Protein AF-A0A973PIT7-F1 (afdb_monomer_lite)

Structure (mmCIF, N/CA/C/O backbone):
data_AF-A0A973PIT7-F1
#
_entry.id   AF-A0A973PIT7-F1
#
loop_
_atom_site.group_PDB
_atom_site.id
_atom_site.type_symbol
_atom_site.label_atom_id
_atom_site.label_alt_id
_atom_site.label_comp_id
_atom_site.label_asym_id
_atom_site.label_entity_id
_atom_site.label_seq_id
_atom_site.pdbx_PDB_ins_code
_atom_site.Cartn_x
_atom_site.Cartn_y
_atom_site.Cartn_z
_atom_site.occupancy
_atom_site.B_iso_or_equiv
_atom_site.auth_seq_id
_atom_site.auth_comp_id
_atom_site.auth_asym_id
_atom_site.auth_atom_id
_atom_site.pdbx_PDB_model_num
ATOM 1 N N . MET A 1 1 ? -5.310 30.974 -12.826 1.00 52.28 1 MET A N 1
ATOM 2 C CA . MET A 1 1 ? -5.843 29.599 -12.852 1.00 52.28 1 MET A CA 1
ATOM 3 C C . MET A 1 1 ? -7.016 29.619 -13.813 1.00 52.28 1 MET A C 1
ATOM 5 O O . MET A 1 1 ? -7.881 30.469 -13.630 1.00 52.28 1 MET A O 1
ATOM 9 N N . ASN A 1 2 ? -6.978 28.849 -14.903 1.00 56.19 2 ASN A N 1
ATOM 10 C CA . ASN A 1 2 ? -7.991 28.945 -15.957 1.00 56.19 2 ASN A CA 1
ATOM 11 C C . ASN A 1 2 ? -9.120 27.947 -15.670 1.00 56.19 2 ASN A C 1
ATOM 13 O O . ASN A 1 2 ? -8.854 26.802 -15.327 1.00 56.19 2 ASN A O 1
ATOM 17 N N . SER A 1 3 ? -10.375 28.367 -15.853 1.00 62.94 3 SER A N 1
ATOM 18 C CA . SER A 1 3 ? -11.597 27.615 -15.496 1.00 62.94 3 SER A CA 1
ATOM 19 C C . SER A 1 3 ? -11.746 26.228 -16.143 1.00 62.94 3 SER A C 1
ATOM 21 O O . SER A 1 3 ? -12.611 25.444 -15.750 1.00 62.94 3 SER A O 1
ATOM 23 N N . TRP A 1 4 ? -10.919 25.920 -17.141 1.00 58.75 4 TRP A N 1
ATOM 24 C CA . TRP A 1 4 ? -10.863 24.620 -17.799 1.00 58.75 4 TRP A CA 1
ATOM 25 C C . TRP A 1 4 ? -10.158 23.567 -16.940 1.00 58.75 4 TRP A C 1
ATOM 27 O O . TRP A 1 4 ? -10.661 22.448 -16.853 1.00 58.75 4 TRP A O 1
ATOM 37 N N . ASP A 1 5 ? -9.074 23.933 -16.252 1.00 63.16 5 ASP A N 1
ATOM 38 C CA . ASP A 1 5 ? -8.300 23.017 -15.401 1.00 63.16 5 ASP A CA 1
ATOM 39 C C . ASP A 1 5 ? -9.146 22.542 -14.205 1.00 63.16 5 ASP A C 1
ATOM 41 O O . ASP A 1 5 ? -9.197 21.345 -13.911 1.00 63.16 5 ASP A O 1
ATOM 45 N N . ASP A 1 6 ? -9.929 23.452 -13.612 1.00 67.94 6 ASP A N 1
ATOM 46 C CA . ASP A 1 6 ? -10.872 23.149 -12.527 1.00 67.94 6 ASP A CA 1
ATOM 47 C C . ASP A 1 6 ? -11.981 22.176 -12.977 1.00 67.94 6 ASP A C 1
ATOM 49 O O . ASP A 1 6 ? -12.372 21.277 -12.235 1.00 67.94 6 ASP A O 1
ATOM 53 N N . SER A 1 7 ? -12.484 22.296 -14.215 1.00 71.25 7 SER A N 1
ATOM 54 C CA . SER A 1 7 ? -13.542 21.406 -14.721 1.00 71.25 7 SER A CA 1
ATOM 55 C C . SER A 1 7 ? -13.045 19.981 -14.979 1.00 71.25 7 SER A C 1
ATOM 57 O O . SER A 1 7 ? -13.783 19.023 -14.735 1.00 71.25 7 SER A O 1
ATOM 59 N N . PHE A 1 8 ? -11.811 19.818 -15.468 1.00 72.06 8 PHE A N 1
ATOM 60 C CA . PHE A 1 8 ? -11.211 18.494 -15.654 1.00 72.06 8 PHE A CA 1
ATOM 61 C C . PHE A 1 8 ? -10.869 17.834 -14.315 1.00 72.06 8 PHE A C 1
ATOM 63 O O . PHE A 1 8 ? -11.194 16.659 -14.138 1.00 72.06 8 PHE A O 1
ATOM 70 N N . GLY A 1 9 ? -10.300 18.586 -13.367 1.00 70.69 9 GLY A N 1
ATOM 71 C CA . GLY A 1 9 ? -10.003 18.100 -12.015 1.00 70.69 9 GLY A CA 1
ATOM 72 C C . GLY A 1 9 ? -11.252 17.590 -11.294 1.00 70.69 9 GLY A C 1
ATOM 73 O O . GLY A 1 9 ? -11.303 16.425 -10.903 1.00 70.69 9 GLY A O 1
ATOM 74 N N . LEU A 1 10 ? -12.316 18.399 -11.253 1.00 74.56 10 LEU A N 1
ATOM 75 C CA . LEU A 1 10 ? -13.587 18.026 -10.616 1.00 74.56 10 LEU A CA 1
ATOM 76 C C . LEU A 1 10 ? -14.237 16.787 -11.250 1.00 74.56 10 LEU A C 1
ATOM 78 O O . LEU A 1 10 ? -14.862 15.979 -10.562 1.00 74.56 10 LEU A O 1
ATOM 82 N N . LYS A 1 11 ? -14.102 16.613 -12.570 1.00 75.88 11 LYS A N 1
ATOM 83 C CA . LYS A 1 11 ? -14.608 15.417 -13.260 1.00 75.88 11 LYS A CA 1
ATOM 84 C C . LYS A 1 11 ? -13.790 14.180 -12.910 1.00 75.88 11 LYS A C 1
ATOM 86 O O . LYS A 1 11 ? -14.382 13.135 -12.663 1.00 75.88 11 LYS A O 1
ATOM 91 N N . ALA A 1 12 ? -12.463 14.285 -12.881 1.00 76.00 12 ALA A N 1
ATOM 92 C CA . ALA A 1 12 ? -11.596 13.172 -12.517 1.00 76.00 12 ALA A CA 1
ATOM 93 C C . ALA A 1 12 ? -11.842 12.730 -11.067 1.00 76.00 12 ALA A C 1
ATOM 95 O O . ALA A 1 12 ? -12.086 11.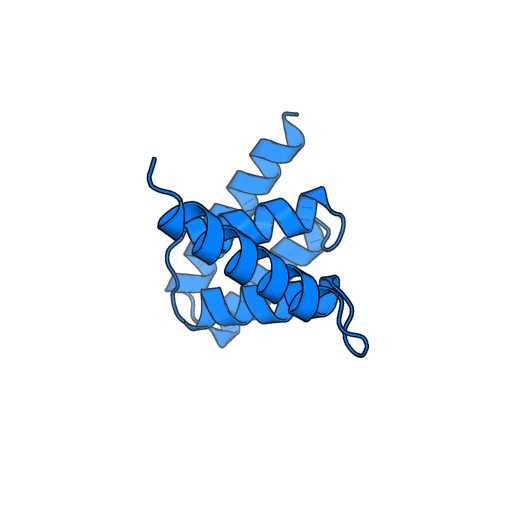551 -10.828 1.00 76.00 12 ALA A O 1
ATOM 96 N N . GLU A 1 13 ? -11.872 13.669 -10.119 1.00 75.50 13 GLU A N 1
ATOM 97 C CA . GLU A 1 13 ? -12.173 13.404 -8.705 1.00 75.50 13 GLU A CA 1
ATOM 98 C C . GLU A 1 13 ? -13.529 12.722 -8.527 1.00 75.50 13 GLU A C 1
ATOM 100 O O . GLU A 1 13 ? -13.640 11.723 -7.813 1.00 75.50 13 GLU A O 1
ATOM 105 N N . ARG A 1 14 ? -14.556 13.208 -9.235 1.00 78.50 14 ARG A N 1
ATOM 106 C CA . ARG A 1 14 ? -15.883 12.596 -9.214 1.00 78.50 14 ARG A CA 1
ATOM 107 C C . ARG A 1 14 ? -15.863 11.168 -9.756 1.00 78.50 14 ARG A C 1
ATOM 109 O O . ARG A 1 14 ? -16.449 10.289 -9.134 1.00 78.50 14 ARG A O 1
ATOM 116 N N . LEU A 1 15 ? -15.177 10.921 -10.872 1.00 82.38 15 LEU A N 1
ATOM 117 C CA . LEU A 1 15 ? -15.052 9.576 -11.440 1.00 82.38 15 LEU A CA 1
ATOM 118 C C . LEU A 1 15 ? -14.307 8.629 -10.491 1.00 82.38 15 LEU A C 1
ATOM 120 O O . LEU A 1 15 ? -14.721 7.482 -10.331 1.00 82.38 15 LEU A O 1
ATOM 124 N N . PHE A 1 16 ? -13.254 9.098 -9.814 1.00 84.12 16 PHE A N 1
ATOM 125 C CA . PHE A 1 16 ? -12.579 8.311 -8.782 1.00 84.12 16 PHE A CA 1
ATOM 126 C C . PHE A 1 16 ? -13.529 7.976 -7.629 1.00 84.12 16 PHE A C 1
ATOM 128 O O . PHE A 1 16 ? -13.657 6.804 -7.272 1.00 84.12 16 PHE A O 1
ATOM 135 N N . ALA A 1 17 ? -14.238 8.967 -7.087 1.00 87.62 17 ALA A N 1
ATOM 136 C CA . ALA A 1 17 ? -15.197 8.752 -6.007 1.00 87.62 17 ALA A CA 1
ATOM 137 C C . ALA A 1 17 ? -16.296 7.755 -6.410 1.00 8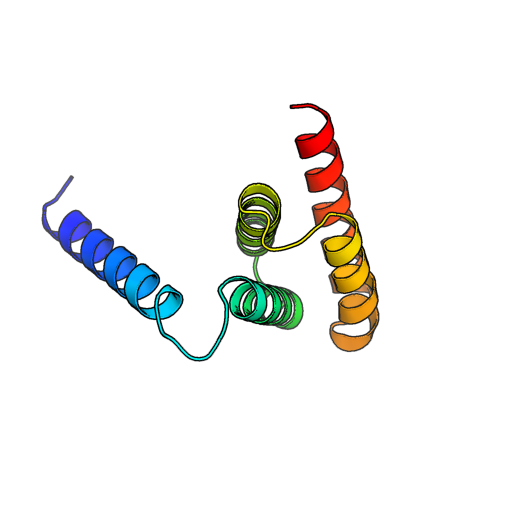7.62 17 ALA A C 1
ATOM 139 O O . ALA A 1 17 ? -16.609 6.837 -5.654 1.00 87.62 17 ALA A O 1
ATOM 140 N N . GLU A 1 18 ? -16.829 7.881 -7.627 1.00 90.75 18 GLU A N 1
ATOM 141 C CA . GLU A 1 18 ? -17.845 6.975 -8.162 1.00 90.75 18 GLU A CA 1
ATOM 142 C C . GLU A 1 18 ? -17.331 5.534 -8.270 1.00 90.75 18 GLU A C 1
ATOM 144 O O . GLU A 1 18 ? -18.049 4.614 -7.885 1.00 90.75 18 GLU A O 1
ATOM 149 N N . VAL A 1 19 ? -16.094 5.315 -8.736 1.00 91.94 19 VAL A N 1
ATOM 150 C CA . VAL A 1 19 ? -15.487 3.973 -8.847 1.00 91.94 19 VAL A CA 1
ATOM 151 C C . VAL A 1 19 ? -15.295 3.321 -7.475 1.00 91.94 19 VAL A C 1
ATOM 153 O O . VAL A 1 19 ? -15.596 2.134 -7.312 1.00 91.94 19 VAL A O 1
ATOM 156 N N . TRP A 1 20 ? -14.821 4.080 -6.486 1.00 93.75 20 TRP A N 1
ATOM 157 C CA . TRP A 1 20 ? -14.580 3.580 -5.129 1.00 93.75 20 TRP A CA 1
ATOM 158 C C . TRP A 1 20 ? -15.868 3.359 -4.327 1.00 93.75 20 TRP A C 1
ATOM 160 O O . TRP A 1 20 ? -15.888 2.490 -3.456 1.00 93.75 20 TRP A O 1
ATOM 170 N N . ALA A 1 21 ? -16.944 4.079 -4.657 1.00 92.38 21 ALA A N 1
ATOM 171 C CA . ALA A 1 21 ? -18.258 3.935 -4.031 1.00 92.38 21 ALA A CA 1
ATOM 172 C C . ALA A 1 21 ? -19.103 2.780 -4.599 1.00 92.38 21 ALA A C 1
ATOM 174 O O . ALA A 1 21 ? -20.186 2.508 -4.082 1.00 92.38 21 ALA A O 1
ATOM 175 N N . ARG A 1 22 ? -18.654 2.098 -5.665 1.00 94.75 22 ARG A N 1
ATOM 176 C CA . ARG A 1 22 ? -19.415 0.983 -6.252 1.00 94.75 22 ARG A CA 1
ATOM 177 C C . ARG A 1 22 ? -19.576 -0.162 -5.254 1.00 94.75 22 ARG A C 1
ATOM 179 O O . ARG A 1 22 ? -18.647 -0.527 -4.538 1.00 94.75 22 ARG A O 1
ATOM 186 N N . GLU A 1 23 ? -20.726 -0.814 -5.295 1.00 94.00 23 GLU A N 1
ATOM 187 C CA . GLU A 1 23 ? -20.963 -2.048 -4.546 1.00 94.00 23 GLU A CA 1
ATOM 188 C C . GLU A 1 23 ? -20.194 -3.240 -5.159 1.00 94.00 23 GLU A C 1
ATOM 190 O O . GLU A 1 23 ? -19.678 -3.166 -6.279 1.00 94.00 23 GLU A O 1
ATOM 195 N N . GLY A 1 24 ? -20.091 -4.345 -4.415 1.00 95.81 24 GLY A N 1
ATOM 196 C CA . GLY A 1 24 ? -19.529 -5.626 -4.875 1.00 95.81 24 GLY A CA 1
ATOM 197 C C . GLY A 1 24 ? -18.114 -5.944 -4.381 1.00 95.81 24 GLY A C 1
ATOM 198 O O . GLY A 1 24 ? -17.811 -7.108 -4.146 1.00 95.81 24 GLY A O 1
ATOM 199 N N . LEU A 1 25 ? -17.273 -4.933 -4.161 1.00 97.00 25 LEU A N 1
ATOM 200 C CA . LEU A 1 25 ? -16.007 -5.063 -3.428 1.00 97.00 25 LEU A CA 1
ATOM 201 C C . LEU A 1 25 ? -16.010 -4.070 -2.270 1.00 97.00 25 LEU A C 1
ATOM 203 O O . LEU A 1 25 ? -16.629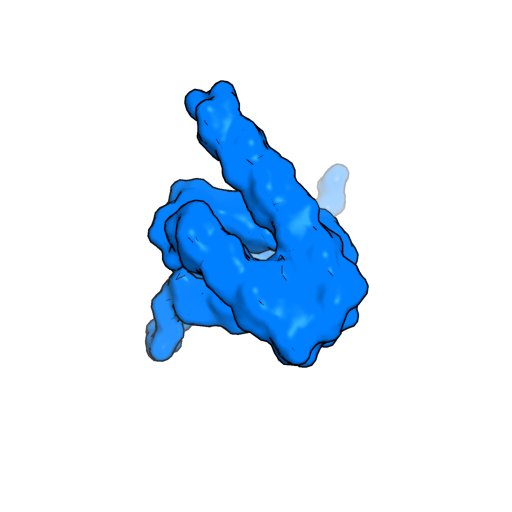 -3.008 -2.374 1.00 97.00 25 LEU A O 1
ATOM 207 N N . SER A 1 26 ? -15.335 -4.390 -1.170 1.00 96.56 26 SER A N 1
ATOM 208 C CA . SER A 1 26 ? -15.099 -3.398 -0.121 1.00 96.56 26 SER A CA 1
ATOM 209 C C . SER A 1 26 ? -13.987 -2.426 -0.540 1.00 96.56 26 SER A C 1
ATOM 211 O O . SER A 1 26 ? -13.219 -2.686 -1.470 1.00 96.56 26 SER A O 1
ATOM 213 N N . VAL A 1 27 ? -13.879 -1.286 0.147 1.00 96.19 27 VAL A N 1
ATOM 214 C CA . VAL A 1 27 ? -12.745 -0.358 -0.030 1.00 96.19 27 VAL A CA 1
ATOM 215 C C . VAL A 1 27 ? -11.421 -1.079 0.249 1.00 96.19 27 VAL A C 1
ATOM 217 O O . VAL A 1 27 ? -10.482 -0.958 -0.533 1.00 96.19 27 VAL A O 1
ATOM 220 N N . ARG A 1 28 ? -11.388 -1.917 1.292 1.00 97.31 28 ARG A N 1
ATOM 221 C CA . ARG A 1 28 ? -10.248 -2.771 1.635 1.00 97.31 28 ARG A CA 1
ATOM 222 C C . ARG A 1 28 ? -9.848 -3.706 0.490 1.00 97.31 28 ARG A C 1
ATOM 224 O O . ARG A 1 28 ? -8.676 -3.742 0.126 1.00 97.31 28 ARG A O 1
ATOM 231 N N . ASP A 1 29 ? -10.796 -4.422 -0.113 1.00 97.75 29 ASP A N 1
ATOM 232 C CA . ASP A 1 29 ? -10.485 -5.351 -1.214 1.00 97.75 29 ASP A CA 1
ATOM 233 C C . ASP A 1 29 ? -9.920 -4.603 -2.426 1.00 97.75 29 ASP A C 1
ATOM 235 O O . ASP A 1 29 ? -8.947 -5.034 -3.047 1.00 97.75 29 ASP A O 1
ATOM 239 N N . ARG A 1 30 ? -10.493 -3.433 -2.740 1.00 97.75 30 ARG A N 1
ATOM 240 C CA . ARG A 1 30 ? -9.974 -2.556 -3.798 1.00 97.75 30 ARG A CA 1
ATOM 241 C C . ARG A 1 30 ? -8.573 -2.059 -3.485 1.00 97.75 30 ARG A C 1
ATOM 243 O O . ARG A 1 30 ? -7.745 -2.010 -4.391 1.00 97.75 30 ARG A O 1
ATOM 250 N N . ARG A 1 31 ? -8.295 -1.714 -2.227 1.00 97.88 31 ARG A N 1
ATOM 251 C CA . ARG A 1 31 ? -6.968 -1.272 -1.797 1.00 97.88 31 ARG A CA 1
ATOM 252 C C . ARG A 1 31 ? -5.928 -2.363 -1.991 1.00 97.88 31 ARG A C 1
ATOM 254 O O . ARG A 1 31 ? -4.884 -2.084 -2.572 1.00 97.88 31 ARG A O 1
ATOM 261 N N . ILE A 1 32 ? -6.228 -3.591 -1.568 1.00 98.38 32 ILE A N 1
ATOM 262 C CA . ILE A 1 32 ? -5.340 -4.746 -1.756 1.00 98.38 32 IL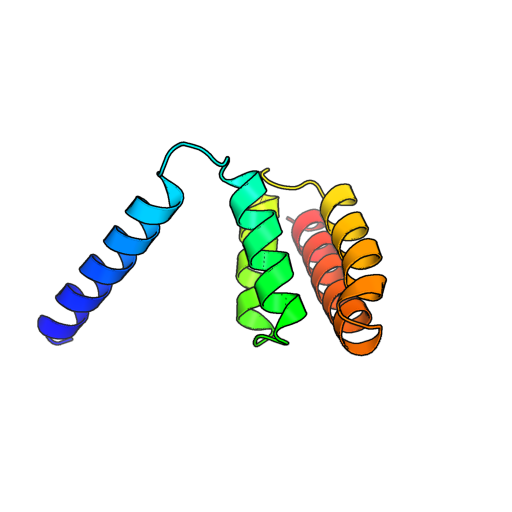E A CA 1
ATOM 263 C C . ILE A 1 32 ? -5.061 -4.965 -3.248 1.00 98.38 32 ILE A C 1
ATOM 265 O O . ILE A 1 32 ? -3.902 -5.084 -3.646 1.00 98.38 32 ILE A O 1
ATOM 269 N N . LEU A 1 33 ? -6.105 -4.953 -4.087 1.00 98.12 33 LEU A N 1
ATOM 270 C CA . LEU A 1 33 ? -5.965 -5.104 -5.539 1.00 98.12 33 LEU A CA 1
ATOM 271 C C . LEU A 1 33 ? -5.106 -3.999 -6.160 1.00 98.12 33 LEU A C 1
ATOM 273 O O . LEU A 1 33 ? -4.222 -4.285 -6.966 1.00 98.12 33 LEU A O 1
ATOM 277 N N . LEU A 1 34 ? -5.355 -2.743 -5.788 1.00 97.94 34 LEU A N 1
ATOM 278 C CA . LEU A 1 34 ? -4.623 -1.600 -6.320 1.00 97.94 34 LEU A CA 1
ATOM 279 C C . LEU A 1 34 ? -3.153 -1.622 -5.890 1.00 97.94 34 LEU A C 1
ATOM 281 O O . LEU A 1 34 ? -2.283 -1.443 -6.736 1.00 97.94 34 LEU A O 1
ATOM 285 N N . LEU A 1 35 ? -2.861 -1.890 -4.614 1.00 98.56 35 LEU A N 1
ATOM 286 C CA . LEU A 1 35 ? -1.488 -2.040 -4.123 1.00 98.56 35 LEU A CA 1
ATOM 287 C C . LEU A 1 35 ? -0.756 -3.167 -4.860 1.00 98.56 35 LEU A C 1
ATOM 289 O O . LEU A 1 35 ? 0.352 -2.958 -5.354 1.00 98.56 35 LEU A O 1
ATOM 293 N N . GLY A 1 36 ? -1.397 -4.330 -5.010 1.00 98.56 36 GLY A N 1
ATOM 294 C CA . GLY A 1 36 ? -0.840 -5.450 -5.766 1.00 98.56 36 GLY A CA 1
ATOM 295 C C . GLY A 1 36 ? -0.561 -5.097 -7.229 1.00 98.56 36 GLY A C 1
ATOM 296 O O . GLY A 1 36 ? 0.496 -5.449 -7.751 1.00 98.56 36 GLY A O 1
ATOM 297 N N . LEU A 1 37 ? -1.462 -4.355 -7.883 1.00 98.50 37 LEU A N 1
ATOM 298 C CA . LEU A 1 37 ? -1.278 -3.894 -9.259 1.00 98.50 37 LEU A CA 1
ATOM 299 C C . LEU A 1 37 ? -0.107 -2.911 -9.381 1.00 98.50 37 LEU A C 1
ATOM 301 O O . LEU A 1 37 ? 0.739 -3.091 -10.254 1.00 98.50 37 LEU A O 1
ATOM 305 N N . LEU A 1 38 ? -0.029 -1.907 -8.503 1.00 98.62 38 LEU A N 1
ATOM 306 C CA . LEU A 1 38 ? 1.032 -0.896 -8.528 1.00 98.62 38 LEU A CA 1
ATOM 307 C C . LEU A 1 38 ? 2.410 -1.532 -8.312 1.00 98.62 38 LEU A C 1
ATOM 309 O O . LEU A 1 38 ? 3.328 -1.311 -9.103 1.00 98.62 38 LEU A O 1
ATOM 313 N N . VAL A 1 39 ? 2.540 -2.390 -7.298 1.00 98.62 39 VAL A N 1
ATOM 314 C CA . VAL A 1 39 ? 3.787 -3.119 -7.024 1.00 98.62 39 VAL A CA 1
ATOM 315 C C . VAL A 1 39 ? 4.104 -4.085 -8.169 1.00 98.62 39 VAL A C 1
ATOM 317 O O . VAL A 1 39 ? 5.225 -4.117 -8.675 1.00 98.62 39 VAL A O 1
ATOM 320 N N . GLY A 1 40 ? 3.110 -4.836 -8.648 1.00 98.25 40 GLY A N 1
ATOM 321 C CA . GLY A 1 40 ? 3.246 -5.774 -9.765 1.00 98.25 40 GLY A CA 1
ATOM 322 C C . GLY A 1 40 ? 3.615 -5.114 -11.099 1.00 98.25 40 GLY A C 1
ATOM 323 O O . GLY A 1 40 ? 4.222 -5.759 -11.955 1.00 98.25 40 GLY A O 1
ATOM 324 N N . GLN A 1 41 ? 3.323 -3.826 -11.278 1.00 98.00 41 GLN A N 1
ATOM 325 C CA . GLN A 1 41 ? 3.719 -3.048 -12.455 1.00 98.00 41 GLN A CA 1
ATOM 326 C C . GLN A 1 41 ? 5.044 -2.298 -12.270 1.00 98.00 41 GLN A C 1
ATOM 328 O O . GLN A 1 41 ? 5.606 -1.824 -13.255 1.00 98.00 41 GLN A O 1
ATOM 333 N N . GLY A 1 42 ? 5.579 -2.227 -11.047 1.00 97.12 42 GLY A N 1
ATOM 334 C CA . GLY A 1 42 ? 6.722 -1.366 -10.742 1.00 97.12 42 GLY A CA 1
ATOM 335 C C . GLY A 1 42 ? 6.366 0.114 -10.890 1.00 97.12 42 GLY A C 1
ATOM 336 O O . GLY A 1 42 ? 7.133 0.876 -11.475 1.00 97.12 42 GLY A O 1
ATOM 337 N N . ALA A 1 43 ? 5.171 0.493 -10.430 1.00 98.31 43 ALA A N 1
ATOM 338 C CA . ALA A 1 43 ? 4.719 1.876 -10.429 1.00 98.31 43 ALA A CA 1
ATOM 339 C C . ALA A 1 43 ? 5.668 2.771 -9.606 1.00 98.31 43 ALA A C 1
ATOM 341 O O . ALA A 1 43 ? 6.351 2.275 -8.709 1.00 98.31 43 ALA A O 1
ATOM 342 N N . PRO A 1 44 ? 5.708 4.088 -9.879 1.00 98.44 44 PRO A N 1
ATOM 343 C CA . PRO A 1 44 ? 6.526 5.013 -9.105 1.00 98.44 44 PRO A CA 1
ATOM 344 C C . PRO A 1 44 ? 6.212 4.972 -7.605 1.00 98.44 44 PRO A C 1
ATOM 346 O O . PRO A 1 44 ? 5.045 4.960 -7.213 1.00 98.44 44 PRO A O 1
ATOM 349 N N . ASP A 1 45 ? 7.256 5.059 -6.783 1.00 98.00 45 ASP A N 1
ATOM 350 C CA . ASP A 1 45 ? 7.187 4.921 -5.323 1.00 98.00 45 ASP A CA 1
ATOM 351 C C . ASP A 1 45 ? 6.106 5.785 -4.663 1.00 98.00 45 ASP A C 1
ATOM 353 O O . ASP A 1 45 ? 5.292 5.275 -3.894 1.00 98.00 45 ASP A O 1
ATOM 357 N N . HIS A 1 46 ? 6.012 7.062 -5.051 1.00 97.88 46 HIS A N 1
ATOM 358 C CA . HIS A 1 46 ? 5.019 7.992 -4.506 1.00 97.88 46 HIS A CA 1
ATOM 359 C C . HIS A 1 46 ? 3.569 7.514 -4.697 1.00 97.88 46 HIS A C 1
ATOM 361 O O . HIS A 1 46 ? 2.704 7.834 -3.885 1.00 97.88 46 HIS A O 1
ATOM 367 N N . GLN A 1 47 ? 3.273 6.751 -5.757 1.00 97.75 47 GLN A N 1
ATOM 368 C CA . GLN A 1 47 ? 1.930 6.210 -5.967 1.00 97.75 47 GLN A CA 1
ATOM 369 C C . GLN A 1 47 ? 1.633 5.097 -4.968 1.00 97.75 47 GLN A C 1
ATOM 371 O O . GLN A 1 47 ? 0.538 5.067 -4.415 1.00 97.75 47 GLN A O 1
ATOM 376 N N . ILE A 1 48 ? 2.602 4.216 -4.709 1.00 98.62 48 ILE A N 1
ATOM 377 C CA . ILE A 1 48 ? 2.476 3.123 -3.738 1.00 98.62 48 ILE A CA 1
ATOM 378 C C . ILE A 1 48 ? 2.353 3.705 -2.325 1.00 98.62 48 ILE A C 1
ATOM 380 O O . ILE A 1 48 ? 1.418 3.366 -1.602 1.00 98.62 48 ILE A O 1
ATOM 384 N N . GLU A 1 49 ? 3.227 4.645 -1.964 1.00 98.44 49 GLU A N 1
ATOM 385 C CA . GLU A 1 49 ? 3.254 5.299 -0.650 1.00 98.44 49 GLU A CA 1
ATOM 386 C C . GLU A 1 49 ? 1.937 5.999 -0.310 1.00 98.44 49 GLU A C 1
ATOM 388 O O . GLU A 1 49 ? 1.434 5.848 0.804 1.00 98.44 49 GLU A O 1
ATOM 393 N N . VAL A 1 50 ? 1.334 6.709 -1.272 1.00 97.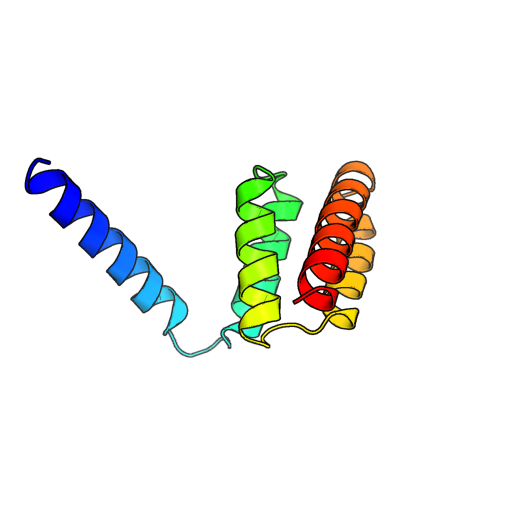81 50 VAL A N 1
ATOM 394 C CA . VAL A 1 50 ? 0.020 7.347 -1.084 1.00 97.81 50 VAL A CA 1
ATOM 395 C C . VAL A 1 50 ? -1.067 6.311 -0.793 1.00 97.81 50 VAL A C 1
ATOM 397 O O . VAL A 1 50 ? -1.920 6.546 0.062 1.00 97.81 50 VAL A O 1
ATOM 400 N N . GLN A 1 51 ? -1.052 5.159 -1.471 1.00 98.06 51 GLN A N 1
ATOM 401 C CA . GLN A 1 51 ? -2.037 4.107 -1.211 1.00 98.06 51 GLN A CA 1
ATOM 402 C C . GLN A 1 51 ? -1.807 3.426 0.146 1.00 98.06 51 GLN A C 1
ATOM 404 O O . GLN A 1 51 ? -2.784 3.145 0.836 1.00 98.06 51 GLN A O 1
ATOM 409 N N . LEU A 1 52 ? -0.552 3.179 0.537 1.00 98.44 52 LEU A N 1
ATOM 410 C CA . LEU A 1 52 ? -0.206 2.589 1.835 1.00 98.44 52 LEU A CA 1
ATOM 411 C C . LEU A 1 52 ? -0.629 3.502 2.998 1.00 98.44 52 LEU A C 1
ATOM 413 O O . LEU A 1 52 ? -1.266 3.041 3.945 1.00 98.44 52 LEU A O 1
ATOM 417 N N . ASP A 1 53 ? -0.330 4.802 2.907 1.00 97.88 53 ASP A N 1
ATOM 418 C CA . ASP A 1 53 ? -0.697 5.791 3.929 1.00 97.88 53 ASP A CA 1
ATOM 419 C C . ASP A 1 53 ? -2.225 5.916 4.060 1.00 97.88 53 ASP A C 1
ATOM 421 O O . ASP A 1 53 ? -2.755 5.865 5.172 1.00 97.88 53 ASP A O 1
ATOM 425 N N . ALA A 1 54 ? -2.944 5.974 2.931 1.00 96.75 54 ALA A N 1
ATOM 426 C CA . ALA A 1 54 ? -4.406 5.985 2.923 1.00 96.75 54 ALA A CA 1
ATOM 427 C C . ALA A 1 54 ? -4.999 4.713 3.552 1.00 96.75 54 ALA A C 1
ATOM 429 O O . ALA A 1 54 ? -5.900 4.814 4.385 1.00 96.75 54 ALA A O 1
ATOM 430 N N . ALA A 1 55 ? -4.471 3.536 3.198 1.00 97.88 55 ALA A N 1
ATOM 431 C CA . ALA A 1 55 ? -4.945 2.253 3.711 1.00 97.88 55 ALA A CA 1
ATOM 432 C C . ALA A 1 55 ? -4.839 2.163 5.238 1.00 97.88 55 ALA A C 1
ATOM 434 O O . ALA A 1 55 ? -5.793 1.757 5.904 1.00 97.88 55 ALA A O 1
ATOM 435 N N . LEU A 1 56 ? -3.689 2.566 5.787 1.00 97.38 56 LEU A N 1
ATOM 436 C CA . LEU A 1 56 ? -3.429 2.489 7.220 1.00 97.38 56 LEU A CA 1
ATOM 437 C C . LEU A 1 56 ? -4.253 3.522 7.998 1.00 97.38 56 LEU A C 1
ATOM 439 O O . LEU A 1 56 ? -4.900 3.180 8.986 1.00 97.38 56 LEU A O 1
ATOM 443 N N . ARG A 1 57 ? -4.289 4.781 7.538 1.00 96.31 57 ARG A N 1
ATOM 444 C CA . ARG A 1 57 ? -5.036 5.859 8.216 1.00 96.31 57 ARG A CA 1
ATOM 445 C C . ARG A 1 57 ? -6.542 5.636 8.214 1.00 96.31 57 ARG A C 1
ATOM 447 O O . ARG A 1 57 ? -7.203 5.985 9.187 1.00 96.31 57 ARG A O 1
ATOM 454 N N . ALA A 1 58 ? -7.078 5.083 7.129 1.00 95.62 58 ALA A N 1
ATOM 455 C CA . ALA A 1 58 ? -8.495 4.756 7.026 1.00 95.62 58 ALA A CA 1
ATOM 456 C C . ALA A 1 58 ? -8.863 3.451 7.759 1.00 95.62 58 ALA A C 1
ATOM 458 O O . ALA A 1 58 ? -10.043 3.113 7.829 1.00 95.62 58 ALA A O 1
ATOM 459 N N . GLY A 1 59 ? -7.880 2.718 8.301 1.00 96.88 59 GLY A N 1
ATOM 460 C CA . GLY A 1 59 ? -8.098 1.430 8.962 1.00 96.88 59 GLY A CA 1
ATOM 461 C C . GLY A 1 59 ? -8.521 0.316 8.001 1.00 96.88 59 GLY A C 1
ATOM 462 O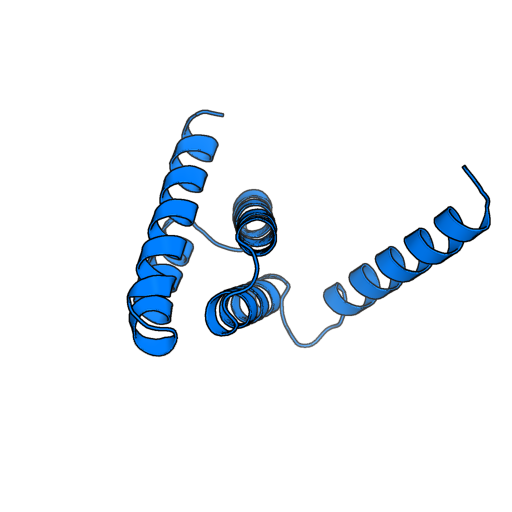 O . GLY A 1 59 ? -9.108 -0.676 8.425 1.00 96.88 59 GLY A O 1
ATOM 463 N N . GLU A 1 60 ? -8.256 0.475 6.702 1.00 97.25 60 GLU A N 1
ATOM 464 C CA . GLU A 1 60 ? -8.554 -0.537 5.688 1.00 97.25 60 GLU A CA 1
ATOM 465 C C . GLU A 1 60 ? -7.622 -1.744 5.826 1.00 97.25 60 GLU A C 1
ATOM 467 O O . GLU A 1 60 ? -8.055 -2.876 5.600 1.00 97.25 60 GLU A O 1
ATOM 472 N N . LEU A 1 61 ? -6.362 -1.492 6.201 1.00 98.31 61 LEU A N 1
ATOM 473 C CA . LEU A 1 61 ? -5.329 -2.491 6.466 1.00 98.31 61 LEU A CA 1
ATOM 474 C C . LEU A 1 61 ? -4.617 -2.189 7.786 1.00 98.31 61 LEU A C 1
ATOM 476 O O . LEU A 1 61 ? -4.338 -1.032 8.102 1.00 98.31 61 LEU A O 1
ATOM 480 N N . THR A 1 62 ? -4.298 -3.237 8.540 1.00 98.25 62 THR A N 1
ATOM 481 C CA . THR A 1 62 ? -3.463 -3.148 9.743 1.00 98.25 62 THR A CA 1
ATOM 482 C C . THR A 1 62 ? -1.974 -3.181 9.392 1.00 98.25 62 THR A C 1
ATOM 484 O O . THR A 1 62 ? -1.582 -3.562 8.289 1.00 98.25 62 THR A O 1
ATOM 487 N N . VAL A 1 63 ? -1.122 -2.821 10.356 1.00 98.25 63 VAL A N 1
ATOM 488 C CA . VAL A 1 63 ? 0.343 -2.936 10.229 1.00 98.25 63 VAL A CA 1
ATOM 489 C C . VAL A 1 63 ? 0.772 -4.359 9.856 1.00 98.25 63 VAL A C 1
ATOM 491 O O . VAL A 1 63 ? 1.592 -4.537 8.956 1.00 98.25 63 VAL A O 1
ATOM 494 N N . ASP A 1 64 ? 0.192 -5.367 10.506 1.00 98.50 64 ASP A N 1
ATOM 495 C CA . ASP A 1 64 ? 0.533 -6.767 10.242 1.00 98.50 64 ASP A CA 1
ATOM 496 C C . ASP A 1 64 ? 0.096 -7.193 8.836 1.00 98.50 64 ASP A C 1
ATOM 498 O O . ASP A 1 64 ? 0.832 -7.879 8.134 1.00 98.50 64 ASP A O 1
ATOM 502 N N . GLU A 1 65 ? -1.053 -6.713 8.361 1.00 98.56 65 GLU A N 1
ATOM 503 C CA . GLU A 1 65 ? -1.528 -7.002 7.005 1.00 98.56 65 GLU A CA 1
ATOM 504 C C . GLU A 1 65 ? -0.675 -6.333 5.922 1.00 98.56 65 GLU A C 1
ATOM 506 O O . GLU A 1 65 ? -0.478 -6.911 4.853 1.00 98.56 65 GLU A O 1
ATOM 511 N N . LEU A 1 66 ? -0.124 -5.143 6.189 1.00 98.56 66 LEU A N 1
ATOM 512 C CA . LEU A 1 66 ? 0.846 -4.514 5.290 1.00 98.56 66 LEU A CA 1
ATOM 513 C C . LEU A 1 66 ? 2.135 -5.338 5.191 1.00 98.56 66 LEU A C 1
ATOM 515 O O . LEU A 1 66 ? 2.657 -5.526 4.092 1.00 98.56 66 LEU A O 1
ATOM 519 N N . ARG A 1 67 ? 2.622 -5.881 6.311 1.00 98.69 67 ARG A N 1
ATOM 520 C CA . ARG A 1 67 ? 3.781 -6.787 6.316 1.00 98.69 67 ARG A CA 1
ATOM 521 C C . ARG A 1 67 ? 3.484 -8.103 5.594 1.00 98.69 67 ARG A C 1
ATOM 523 O O . ARG A 1 67 ? 4.324 -8.583 4.837 1.00 98.69 67 ARG A O 1
ATOM 530 N N . GLU A 1 68 ? 2.279 -8.649 5.723 1.00 98.62 68 GLU A N 1
ATOM 531 C CA . GLU A 1 68 ? 1.869 -9.832 4.951 1.00 98.62 68 GLU A CA 1
ATOM 532 C C . GLU A 1 68 ? 1.797 -9.551 3.440 1.00 98.62 68 GLU A C 1
ATOM 534 O O . GLU A 1 68 ? 2.211 -10.387 2.630 1.00 98.62 68 GLU A O 1
ATOM 539 N N . LEU A 1 69 ? 1.365 -8.352 3.029 1.00 98.38 69 LEU A N 1
ATOM 540 C CA . LEU A 1 69 ? 1.447 -7.941 1.622 1.00 98.38 69 LEU A CA 1
ATOM 541 C C . LEU A 1 69 ? 2.893 -7.921 1.117 1.00 98.38 69 LEU A C 1
ATOM 543 O O . LEU A 1 69 ? 3.135 -8.367 -0.005 1.00 98.38 69 LEU A O 1
ATOM 547 N N . VAL A 1 70 ? 3.852 -7.460 1.928 1.00 98.81 70 VAL A N 1
ATOM 548 C CA . VAL A 1 70 ? 5.285 -7.515 1.589 1.00 98.81 70 VAL A CA 1
ATOM 549 C C . VAL A 1 70 ? 5.714 -8.956 1.337 1.00 98.81 70 VAL A C 1
ATOM 551 O O . VAL A 1 70 ? 6.296 -9.242 0.288 1.00 98.81 70 VAL A O 1
ATOM 554 N N . VAL A 1 71 ? 5.394 -9.879 2.248 1.00 98.69 71 VAL A N 1
ATOM 555 C CA . VAL A 1 71 ? 5.747 -11.302 2.113 1.00 98.69 71 VAL A CA 1
ATOM 556 C C . VAL A 1 71 ? 5.163 -11.887 0.827 1.00 98.69 71 VAL A C 1
ATOM 558 O O . VAL A 1 71 ? 5.889 -12.491 0.030 1.00 98.69 71 VAL A O 1
ATOM 561 N N . PHE A 1 72 ? 3.869 -11.675 0.585 1.00 98.69 72 PHE A N 1
ATOM 562 C CA . PHE A 1 72 ? 3.182 -12.212 -0.585 1.00 98.69 72 PHE A CA 1
ATOM 563 C C . PHE A 1 72 ? 3.732 -11.626 -1.894 1.00 98.69 72 PHE A C 1
ATOM 565 O O . PHE A 1 72 ? 4.083 -12.359 -2.822 1.00 98.69 72 PHE A O 1
ATOM 572 N N . LEU A 1 73 ? 3.862 -10.301 -1.977 1.00 98.56 73 LEU A N 1
ATOM 573 C CA . LEU A 1 73 ? 4.308 -9.626 -3.194 1.00 98.56 73 LEU A CA 1
ATOM 574 C C . LEU A 1 73 ? 5.800 -9.829 -3.462 1.00 98.56 73 LEU A C 1
ATOM 576 O O . LEU A 1 73 ? 6.194 -9.853 -4.622 1.00 98.56 73 LEU A O 1
ATOM 580 N N . THR A 1 74 ? 6.628 -10.088 -2.451 1.00 98.56 74 THR A N 1
ATOM 581 C CA . THR A 1 74 ? 8.020 -10.517 -2.672 1.00 98.56 74 THR A CA 1
ATOM 582 C C . THR A 1 74 ? 8.077 -11.816 -3.481 1.00 98.56 74 THR A C 1
ATOM 584 O O . THR A 1 74 ? 8.884 -11.935 -4.405 1.00 98.56 74 THR A O 1
ATOM 587 N N . HIS A 1 75 ? 7.180 -12.766 -3.196 1.00 98.12 75 HIS A N 1
ATOM 588 C CA . HIS A 1 75 ? 7.117 -14.042 -3.913 1.00 98.12 75 HIS A CA 1
ATOM 589 C C . HIS A 1 75 ? 6.579 -13.894 -5.342 1.00 98.12 75 HIS A C 1
ATOM 591 O O . HIS A 1 75 ? 7.115 -14.514 -6.258 1.00 98.12 75 HIS A O 1
ATOM 597 N N . TYR A 1 76 ? 5.542 -13.075 -5.547 1.00 98.12 76 TYR A N 1
ATOM 598 C CA . TYR A 1 76 ? 4.838 -13.000 -6.837 1.00 98.12 76 TYR A CA 1
ATOM 599 C C . TYR A 1 76 ? 5.263 -11.837 -7.745 1.00 98.12 76 TYR A C 1
ATOM 601 O O . TYR A 1 76 ? 5.176 -11.959 -8.964 1.00 98.12 76 TYR A O 1
ATOM 609 N N . ALA A 1 77 ? 5.742 -10.725 -7.187 1.00 97.56 77 ALA A N 1
ATOM 610 C CA . ALA A 1 77 ? 6.272 -9.577 -7.932 1.00 97.56 77 ALA A CA 1
ATOM 611 C C . ALA A 1 77 ? 7.814 -9.544 -7.969 1.00 97.56 77 ALA A C 1
ATOM 613 O O . ALA A 1 77 ? 8.395 -8.708 -8.666 1.00 97.56 77 ALA A O 1
ATOM 614 N N . GLY A 1 78 ? 8.469 -10.471 -7.263 1.00 97.94 78 GLY A N 1
ATOM 615 C CA . GLY A 1 78 ? 9.916 -10.654 -7.245 1.00 97.94 78 GLY A CA 1
ATOM 616 C C . GLY A 1 78 ? 10.632 -9.852 -6.157 1.00 97.94 78 GLY A C 1
ATOM 617 O O . GLY A 1 78 ? 10.187 -8.788 -5.722 1.00 97.94 78 GLY A O 1
ATOM 618 N N . TRP A 1 79 ? 11.804 -10.357 -5.765 1.00 98.00 79 TRP A N 1
ATOM 619 C CA . TRP A 1 79 ? 12.593 -9.847 -4.641 1.00 98.00 79 TRP A CA 1
ATOM 620 C C . TRP A 1 79 ? 12.924 -8.358 -4.724 1.00 98.00 79 TRP A C 1
ATOM 622 O O . TRP A 1 79 ? 12.752 -7.656 -3.740 1.00 98.00 79 TRP A O 1
ATOM 632 N N . ALA A 1 80 ? 13.332 -7.850 -5.891 1.00 98.12 80 ALA A N 1
ATOM 633 C CA . ALA A 1 80 ? 13.704 -6.439 -6.029 1.00 98.12 80 ALA A CA 1
ATOM 634 C C . ALA A 1 80 ? 12.551 -5.485 -5.664 1.00 98.12 80 ALA A C 1
ATOM 636 O O . ALA A 1 80 ? 12.762 -4.476 -4.997 1.00 98.12 80 ALA A O 1
ATOM 637 N N . ARG A 1 81 ? 11.322 -5.820 -6.073 1.00 98.31 81 ARG A N 1
ATOM 638 C CA . ARG A 1 81 ? 10.135 -5.003 -5.790 1.00 98.31 81 ARG A CA 1
ATOM 639 C C . ARG A 1 81 ? 9.612 -5.241 -4.379 1.00 98.31 81 ARG A C 1
ATOM 641 O O . ARG A 1 81 ? 9.216 -4.290 -3.719 1.00 98.31 81 ARG A O 1
ATOM 648 N N . GLY A 1 82 ? 9.662 -6.487 -3.913 1.00 98.56 82 GLY A N 1
ATOM 649 C CA . GLY A 1 82 ? 9.320 -6.850 -2.540 1.00 98.56 82 GLY A CA 1
ATOM 650 C C . GLY A 1 82 ? 10.187 -6.139 -1.502 1.00 98.56 82 GLY A C 1
ATOM 651 O O . GLY A 1 82 ? 9.655 -5.554 -0.565 1.00 98.56 82 GLY A O 1
ATOM 652 N N . SER A 1 83 ? 11.508 -6.101 -1.707 1.00 98.50 83 SER A N 1
ATOM 653 C CA . SER A 1 83 ? 12.432 -5.368 -0.835 1.00 98.50 83 SER A CA 1
ATOM 654 C C . SER A 1 83 ? 12.144 -3.868 -0.824 1.00 98.50 83 SER A C 1
ATOM 656 O O . SER A 1 83 ? 12.097 -3.279 0.248 1.00 98.50 83 SER A O 1
ATOM 658 N N . ARG A 1 84 ? 11.864 -3.250 -1.982 1.00 98.56 84 ARG A N 1
ATOM 659 C CA . ARG A 1 84 ? 11.486 -1.829 -2.011 1.00 98.56 84 ARG A CA 1
ATOM 660 C C . ARG A 1 84 ? 10.176 -1.568 -1.263 1.00 98.56 84 ARG A C 1
ATOM 662 O O . ARG A 1 84 ? 10.097 -0.611 -0.501 1.00 98.56 84 ARG A O 1
ATOM 669 N N . LEU A 1 85 ? 9.174 -2.428 -1.451 1.00 98.75 85 LEU A N 1
ATOM 670 C CA . LEU A 1 85 ? 7.901 -2.332 -0.737 1.00 98.75 85 LEU A CA 1
ATOM 671 C C . LEU A 1 85 ? 8.088 -2.488 0.778 1.00 98.75 85 LEU A C 1
ATOM 673 O O . LEU A 1 85 ? 7.441 -1.776 1.540 1.00 98.75 85 LEU A O 1
ATOM 677 N N . ASN A 1 86 ? 8.973 -3.390 1.213 1.00 98.81 86 ASN A N 1
ATOM 678 C CA . ASN A 1 86 ? 9.324 -3.552 2.622 1.00 98.81 86 ASN A CA 1
ATOM 679 C C . ASN A 1 86 ? 9.819 -2.235 3.227 1.00 98.81 86 ASN A C 1
ATOM 681 O O . ASN A 1 86 ? 9.304 -1.813 4.258 1.00 98.81 86 ASN A O 1
ATOM 685 N N . ASP A 1 87 ? 10.772 -1.573 2.565 1.00 98.69 87 ASP A N 1
ATOM 686 C CA . ASP A 1 87 ? 11.317 -0.297 3.039 1.00 98.69 87 ASP A CA 1
ATOM 687 C C . ASP A 1 87 ? 10.201 0.749 3.193 1.00 98.69 87 ASP A C 1
ATOM 689 O O . ASP A 1 87 ? 10.069 1.373 4.242 1.00 98.69 87 ASP A O 1
ATOM 693 N N . GLN A 1 88 ? 9.326 0.868 2.189 1.00 98.62 88 GLN A N 1
ATOM 694 C CA . GLN A 1 88 ? 8.195 1.804 2.216 1.00 98.62 88 GLN A CA 1
ATOM 695 C C . GLN A 1 88 ? 7.197 1.508 3.347 1.00 98.62 88 GLN A C 1
ATOM 697 O O . GLN A 1 88 ? 6.660 2.433 3.962 1.00 98.62 88 GLN A O 1
ATOM 702 N N . VAL A 1 89 ? 6.925 0.228 3.619 1.00 98.62 89 VAL A N 1
ATOM 703 C CA . VAL A 1 89 ? 6.015 -0.199 4.691 1.00 98.62 89 VAL A CA 1
ATOM 704 C C . VAL A 1 89 ? 6.610 0.101 6.064 1.00 98.62 89 VAL A C 1
ATOM 706 O O . VAL A 1 89 ? 5.921 0.691 6.896 1.00 98.62 89 VAL A O 1
ATOM 709 N N . GLU A 1 90 ? 7.877 -0.235 6.305 1.00 98.50 90 GLU A N 1
ATOM 710 C CA . GLU A 1 90 ? 8.512 0.030 7.601 1.00 98.50 90 GLU A CA 1
ATOM 711 C C . GLU A 1 90 ? 8.689 1.538 7.847 1.00 98.50 90 GLU A C 1
ATOM 713 O O . GLU A 1 90 ? 8.356 2.021 8.931 1.00 98.50 90 GLU A O 1
ATOM 718 N N . GLU A 1 91 ? 9.068 2.320 6.830 1.00 98.12 91 GLU A N 1
ATOM 719 C CA . GLU A 1 91 ? 9.110 3.788 6.919 1.00 98.12 91 GLU A CA 1
ATOM 720 C C . GLU A 1 91 ? 7.735 4.393 7.266 1.00 98.12 91 GLU A C 1
ATOM 722 O O . GLU A 1 91 ? 7.636 5.323 8.078 1.00 98.12 91 GLU A O 1
ATOM 727 N N . LEU A 1 92 ? 6.650 3.870 6.678 1.00 97.81 92 LEU A N 1
ATOM 728 C CA . LEU A 1 92 ? 5.284 4.280 7.011 1.00 97.81 92 LEU A CA 1
ATOM 729 C C . LEU A 1 92 ? 4.935 3.942 8.467 1.00 97.81 92 LEU A C 1
ATOM 731 O O . LEU A 1 92 ? 4.398 4.801 9.170 1.00 97.81 92 LEU A O 1
ATOM 735 N N . ILE A 1 93 ? 5.232 2.725 8.925 1.00 97.06 93 ILE A N 1
ATOM 736 C CA . ILE A 1 93 ? 4.935 2.270 10.292 1.00 97.06 93 ILE A CA 1
ATOM 737 C C . ILE A 1 93 ? 5.680 3.126 11.315 1.00 97.06 93 ILE A C 1
ATOM 739 O O . ILE A 1 93 ? 5.092 3.563 12.309 1.00 97.06 93 ILE A O 1
ATOM 743 N N . GLU A 1 94 ? 6.954 3.418 11.066 1.00 96.88 94 GLU A N 1
ATOM 744 C CA . GLU A 1 94 ? 7.733 4.302 11.923 1.00 96.88 94 GLU A CA 1
ATOM 745 C C . GLU A 1 94 ? 7.156 5.717 11.966 1.00 96.88 94 GLU A C 1
ATOM 747 O O . GLU A 1 94 ? 7.122 6.335 13.032 1.00 96.88 94 GLU A O 1
ATOM 752 N N . ARG A 1 95 ? 6.717 6.252 10.820 1.00 95.12 95 ARG A N 1
ATOM 753 C CA . ARG A 1 95 ? 6.081 7.573 10.748 1.00 95.12 95 ARG A CA 1
ATOM 754 C C . ARG A 1 95 ? 4.759 7.592 11.513 1.00 95.12 95 ARG A C 1
ATOM 756 O O . ARG A 1 95 ? 4.491 8.562 12.215 1.00 95.12 95 ARG A O 1
ATOM 763 N N . PHE A 1 96 ? 3.954 6.539 11.387 1.00 91.25 96 PHE A N 1
ATOM 764 C CA . PHE A 1 96 ? 2.660 6.414 12.054 1.00 91.25 96 PHE A CA 1
ATOM 765 C C . PHE A 1 96 ? 2.803 6.239 13.570 1.00 91.25 96 PHE A C 1
ATOM 767 O O . PHE A 1 96 ? 2.029 6.808 14.322 1.00 91.25 96 PHE A O 1
ATOM 774 N N . SER A 1 97 ? 3.830 5.518 14.028 1.00 87.31 97 SER A N 1
ATOM 775 C CA . SER A 1 97 ? 4.080 5.289 15.462 1.00 87.31 97 SER A CA 1
ATOM 776 C C . SER A 1 97 ? 4.614 6.523 16.202 1.00 87.31 97 SER A C 1
ATOM 778 O O . SER A 1 97 ? 4.660 6.533 17.430 1.00 87.31 97 SER A O 1
ATOM 780 N N . ARG A 1 98 ? 5.075 7.543 15.467 1.00 84.44 98 ARG A N 1
ATOM 781 C CA . ARG A 1 98 ? 5.624 8.795 16.014 1.00 84.44 98 ARG A CA 1
ATOM 782 C C . ARG A 1 98 ? 4.588 9.919 16.154 1.00 84.44 98 ARG A C 1
ATOM 784 O O . ARG A 1 98 ? 4.931 10.951 16.730 1.00 84.44 98 ARG A O 1
ATOM 791 N N . GLY A 1 99 ? 3.389 9.756 15.592 1.00 65.81 99 GLY A N 1
ATOM 792 C CA . GLY A 1 99 ? 2.291 10.731 15.637 1.00 65.81 99 GLY A CA 1
ATOM 793 C C . GLY A 1 99 ? 1.193 10.293 16.587 1.00 65.81 99 GLY A C 1
ATOM 794 O O . GLY A 1 99 ? 0.631 11.189 17.252 1.00 65.81 99 GLY A O 1
#

Sequence (99 aa):
MNSWDDSFGLKAERLFAEVWAREGLSVRDRRILLLGLLVGQGAPDHQIEVQLDAALRAGELTVDELRELVVFLTHYAGWARGSRLNDQVEELIERFSRG

Secondary structure (DSSP, 8-state):
--HHHHHHHHHHHHHHHHHHT-TTS-HHHHHHHHHHHHHHHT--HHHHHHHHHHHHHTTSS-HHHHHHHHHHHHHHH-HHHHHHHHHHHHHHHHHHHT-

Foldseek 3Di:
DDPVVVVVVVVVVVVVVVVQPDPDDDNLRVLLVVLLVCLLVVHDPVVNLVSLLCCPVVVSDDLVRLVVSLVVCCVVSHVVSSVVSVVSSVVSVVVVVVD

pLDDT: mean 92.41, std 11.15, range [52.28, 98.81]

Radius of gyration: 15.35 Å; chains: 1; bounding box: 35×44×34 Å